Protein 7QWA (pdb70)

Radius of gyration: 16.48 Å; Cα contacts (8 Å, |Δi|>4): 72; chains: 6; bounding box: 48×32×31 Å

Solvent-accessible surface area: 9536 Å² total

Secondary structure (DSSP, 8-state):
---------------------/---------------------/---------------------/---------------------/---------------------/--------------------

Foldseek 3Di:
DVVVVVVCCVVPPCPVVCVVD/DVVVVVVCCVVVPCPVVCVVD/DVVVVVVCVVVVPCPVVVVVD/DVVVVVVCVVVPPCPVVVVVD/DVVVVVVCCVVPPCVVVVVVD/DVVVVVVCCVVPPCVVVVCD

Sequence (125 aa):
GEIQLKEIKLKEILKEIQLKGGEIQLKEIKLKEILKEIQLKGGEIQLKEIKLKEILKEIQLKGGEIQLKEIKLKEILKEIQLKGGEIQLKEIKLKEILKEIQLKGGEIQLKEIKLKEILKEIQLK

Structure (mmCIF, N/CA/C/O backbone):
data_7QWA
#
_entry.id   7QWA
#
_cell.length_a   123.965
_cell.length_b   36.213
_cell.length_c   45.491
_cell.angle_alpha   90.000
_cell.angle_beta   96.740
_cell.angle_gamma   90.000
#
_symmetry.space_group_name_H-M   'C 1 2 1'
#
loop_
_entity.id
_entity.type
_entity.pdbx_description
1 polymer CC-Type2-(UgUe)4
2 non-polymer 'SULFATE ION'
3 non-polymer 'AMMONIUM ION'
4 water water
#
loop_
_atom_site.group_PDB
_atom_site.id
_atom_site.type_symbol
_atom_site.label_atom_id
_atom_site.label_alt_id
_atom_site.label_comp_id
_atom_site.label_asym_id
_atom_site.label_entity_id
_atom_site.label_seq_id
_atom_site.pdbx_PDB_ins_code
_atom_site.Cartn_x
_atom_site.Cartn_y
_atom_site.Cartn_z
_atom_site.occupancy
_atom_site.B_iso_or_equiv
_atom_site.auth_seq_id
_atom_site.auth_comp_id
_atom_site.auth_asym_id
_atom_site.auth_atom_id
_atom_site.pdbx_PDB_model_num
ATOM 1 N N . GLY A 1 2 ? 59.324 30.762 3.812 1.00 32.72 1 GLY A N 1
ATOM 2 C CA . GLY A 1 2 ? 59.675 31.435 2.551 1.00 33.80 1 GLY A CA 1
ATOM 3 C C . GLY A 1 2 ? 58.738 31.086 1.407 1.00 23.61 1 GLY A C 1
ATOM 4 O O . GLY A 1 2 ? 57.569 30.728 1.669 1.00 23.14 1 GLY A O 1
ATOM 5 N N . GLU A 1 3 ? 59.206 31.306 0.171 1.00 28.21 2 GLU A N 1
ATOM 6 C CA . GLU A 1 3 ? 58.390 31.203 -1.066 1.00 24.23 2 GLU A CA 1
ATOM 7 C C . GLU A 1 3 ? 57.862 29.773 -1.228 1.00 20.49 2 GLU A C 1
ATOM 8 O O . GLU A 1 3 ? 56.702 29.630 -1.677 1.00 20.10 2 GLU A O 1
ATOM 14 N N . ILE A 1 4 ? 58.665 28.739 -0.924 1.00 21.29 3 ILE A N 1
ATOM 15 C CA . ILE A 1 4 ? 58.231 27.324 -1.156 1.00 19.67 3 ILE A CA 1
ATOM 16 C C . ILE A 1 4 ? 57.146 26.993 -0.133 1.00 17.51 3 ILE A C 1
ATOM 17 O O . ILE A 1 4 ? 56.100 26.449 -0.475 1.00 17.18 3 ILE A O 1
ATOM 28 N N . GLN A 1 6 ? 55.124 29.018 1.341 1.00 18.68 5 GLN A N 1
ATOM 29 C CA . GLN A 1 6 ? 53.899 29.717 0.966 1.00 20.83 5 GLN A CA 1
ATOM 30 C C . GLN A 1 6 ? 53.208 29.014 -0.200 1.00 17.74 5 GLN A C 1
ATOM 31 O O . GLN A 1 6 ? 52.004 28.795 -0.131 1.00 17.43 5 GLN A O 1
ATOM 43 N N . LEU A 1 8 ? 53.260 25.913 -1.163 1.00 15.12 7 LEU A N 1
ATOM 44 C CA . LEU A 1 8 ? 52.685 24.627 -0.796 1.00 16.91 7 LEU A CA 1
ATOM 45 C C . LEU A 1 8 ? 51.484 24.843 0.136 1.00 17.06 7 LEU A C 1
ATOM 46 O O . LEU A 1 8 ? 50.554 24.053 0.086 1.00 17.56 7 LEU A O 1
ATOM 51 N N . LYS A 1 9 ? 51.515 25.836 1.018 1.00 15.91 8 LYS A N 1
ATOM 52 C CA . LYS A 1 9 ? 50.395 26.163 1.941 1.00 17.63 8 LYS A CA 1
ATOM 53 C C . LYS A 1 9 ? 49.202 26.608 1.106 1.00 20.29 8 LYS A C 1
ATOM 54 O O . LYS A 1 9 ? 48.084 26.252 1.467 1.00 17.51 8 LYS A O 1
ATOM 60 N N . GLU A 1 10 ? 49.413 27.351 0.031 1.00 15.46 9 GLU A N 1
ATOM 61 C CA . GLU A 1 10 ? 48.289 27.798 -0.850 1.00 14.97 9 GLU A CA 1
ATOM 62 C C . GLU A 1 10 ? 47.755 26.583 -1.600 1.00 13.98 9 GLU A C 1
ATOM 63 O O . GLU A 1 10 ? 46.529 26.499 -1.822 1.00 13.99 9 GLU A O 1
ATOM 69 N N . ILE A 1 11 ? 48.602 25.639 -2.004 1.00 14.41 10 ILE A N 1
ATOM 70 C CA . ILE A 1 11 ? 48.124 24.375 -2.635 1.00 14.33 10 ILE A CA 1
ATOM 71 C C . ILE A 1 11 ? 47.273 23.580 -1.628 1.00 8.36 10 ILE A C 1
ATOM 72 O O . ILE A 1 11 ? 46.212 23.133 -1.985 1.00 10.16 10 ILE A O 1
ATOM 83 N N . LYS A 1 13 ? 45.479 24.704 0.813 1.00 12.02 12 LYS A N 1
ATOM 84 C CA . LYS A 1 13 ? 44.194 25.413 0.956 1.00 10.72 12 LYS A CA 1
ATOM 85 C C . LYS A 1 13 ? 43.314 25.116 -0.263 1.00 10.49 12 LYS A C 1
ATOM 86 O O . LYS A 1 13 ? 42.142 24.740 -0.114 1.00 12.65 12 LYS A O 1
ATOM 98 N N . LEU A 1 15 ? 43.350 22.625 -2.405 1.00 9.90 14 LEU A N 1
ATOM 99 C CA . LEU A 1 15 ? 42.951 21.227 -2.542 1.00 9.08 14 LEU A CA 1
ATOM 100 C C . LEU A 1 15 ? 41.877 20.913 -1.477 1.00 14.81 14 LEU A C 1
ATOM 101 O O . LEU A 1 15 ? 40.983 20.058 -1.728 1.00 10.27 14 LEU A O 1
ATOM 106 N N . LYS A 1 16 ? 41.938 21.561 -0.307 1.00 12.40 15 LYS A N 1
ATOM 107 C CA . LYS A 1 16 ? 40.930 21.351 0.753 1.00 11.19 15 LYS A CA 1
ATOM 108 C C . LYS A 1 16 ? 39.601 21.922 0.280 1.00 12.41 15 LYS A C 1
ATOM 109 O O . LYS A 1 16 ? 38.570 21.342 0.612 1.00 14.89 15 LYS A O 1
ATOM 115 N N . GLU A 1 17 ? 39.571 23.038 -0.427 1.00 7.91 16 GLU A N 1
ATOM 116 C CA . GLU A 1 17 ? 38.325 23.612 -1.000 1.00 10.04 16 GLU A CA 1
ATOM 117 C C . GLU A 1 17 ? 37.799 22.715 -2.112 1.00 9.02 16 GLU A C 1
ATOM 118 O O . GLU A 1 17 ? 36.605 22.591 -2.254 1.00 10.07 16 GLU A O 1
ATOM 124 N N . ILE A 1 18 ? 38.679 22.082 -2.868 1.00 9.89 17 ILE A N 1
ATOM 125 C CA . ILE A 1 18 ? 38.250 21.121 -3.902 1.00 10.39 17 ILE A CA 1
ATOM 126 C C . ILE A 1 18 ? 37.584 19.913 -3.269 1.00 7.80 17 ILE A C 1
ATOM 127 O O . ILE A 1 18 ? 36.492 19.557 -3.709 1.00 8.45 17 ILE A O 1
ATOM 156 N N . LEU A 1 22 ? 33.668 19.063 -4.128 1.00 8.39 21 LEU A N 1
ATOM 157 C CA . LEU A 1 22 ? 33.298 17.796 -4.759 1.00 6.65 21 LEU A CA 1
ATOM 158 C C . LEU A 1 22 ? 32.316 17.020 -3.872 1.00 10.60 21 LEU A C 1
ATOM 159 O O . LEU A 1 22 ? 31.432 16.301 -4.417 1.00 10.51 21 LEU A O 1
ATOM 164 N N . LYS A 1 23 ? 32.470 17.107 -2.549 1.00 9.86 22 LYS A N 1
ATOM 165 C CA . LYS A 1 23 ? 31.496 16.441 -1.644 1.00 8.06 22 LYS A CA 1
ATOM 166 C C . LYS A 1 23 ? 30.127 17.092 -1.759 1.00 8.13 22 LYS A C 1
ATOM 167 O O . LYS A 1 23 ? 29.150 16.368 -1.730 1.00 10.36 22 LYS A O 1
ATOM 173 N N . GLU A 1 24 ? 30.061 18.415 -1.973 1.00 12.47 23 GLU A N 1
ATOM 174 C CA . GLU A 1 24 ? 28.751 19.112 -2.175 1.00 9.59 23 GLU A CA 1
ATOM 175 C C . GLU A 1 24 ? 28.160 18.679 -3.505 1.00 10.57 23 GLU A C 1
ATOM 176 O O . GLU A 1 24 ? 26.914 18.547 -3.544 1.00 12.32 23 GLU A O 1
ATOM 182 N N . ILE A 1 25 ? 28.977 18.424 -4.522 1.00 10.80 24 ILE A N 1
ATOM 183 C CA . ILE A 1 25 ? 28.486 17.905 -5.821 1.00 11.30 24 ILE A CA 1
ATOM 184 C C . ILE A 1 25 ? 27.912 16.507 -5.623 1.00 10.30 24 ILE A C 1
ATOM 185 O O . ILE A 1 25 ? 26.829 16.273 -6.091 1.00 11.12 24 ILE A O 1
ATOM 196 N N . GLN A 1 27 ? 26.603 15.211 -3.023 1.00 11.80 26 GLN A N 1
ATOM 197 C CA . GLN A 1 27 ? 25.325 15.363 -2.356 1.00 14.19 26 GLN A CA 1
ATOM 198 C C . GLN A 1 27 ? 24.246 15.869 -3.319 1.00 14.49 26 GLN A C 1
ATOM 199 O O . GLN A 1 27 ? 23.131 15.366 -3.330 1.00 17.18 26 GLN A O 1
ATOM 211 N N . LEU A 1 29 ? 23.940 15.627 -6.504 1.00 13.67 28 LEU A N 1
ATOM 212 C CA . LEU A 1 29 ? 23.562 14.693 -7.557 1.00 13.74 28 LEU A CA 1
ATOM 213 C C . LEU A 1 29 ? 22.816 13.486 -6.962 1.00 18.34 28 LEU A C 1
ATOM 214 O O . LEU A 1 29 ? 21.986 12.893 -7.682 1.00 22.00 28 LEU A O 1
ATOM 219 N N . LYS A 1 30 ? 23.066 13.151 -5.699 1.00 17.05 29 LYS A N 1
ATOM 220 C CA . LYS A 1 30 ? 22.395 12.019 -5.025 1.00 23.82 29 LYS A CA 1
ATOM 221 C C . LYS A 1 30 ? 21.045 12.484 -4.467 1.00 35.62 29 LYS A C 1
ATOM 222 O O . LYS A 1 30 ? 20.314 11.628 -3.940 1.00 26.54 29 LYS A O 1
ATOM 228 N N . GLY A 1 31 ? 20.724 13.787 -4.499 1.00 17.44 30 GLY A N 1
ATOM 229 C CA . GLY A 1 31 ? 19.530 14.334 -3.810 1.00 19.07 30 GLY A CA 1
ATOM 230 C C . GLY A 1 31 ? 19.899 15.093 -2.550 1.00 28.57 30 GLY A C 1
ATOM 231 O O . GLY A 1 31 ? 20.873 14.827 -1.868 1.00 34.98 30 GLY A O 1
ATOM 235 N N . GLY B 1 2 ? 62.586 15.355 -3.527 1.00 30.00 1 GLY B N 1
ATOM 236 C CA . GLY B 1 2 ? 61.831 14.082 -3.842 1.00 32.34 1 GLY B CA 1
ATOM 237 C C . GLY B 1 2 ? 60.408 14.057 -3.307 1.00 21.95 1 GLY B C 1
ATOM 238 O O . GLY B 1 2 ? 59.514 13.605 -4.057 1.00 26.85 1 GLY B O 1
ATOM 239 N N . GLU B 1 3 ? 60.161 14.588 -2.115 1.00 25.28 2 GLU B N 1
ATOM 240 C CA . GLU B 1 3 ? 58.792 14.630 -1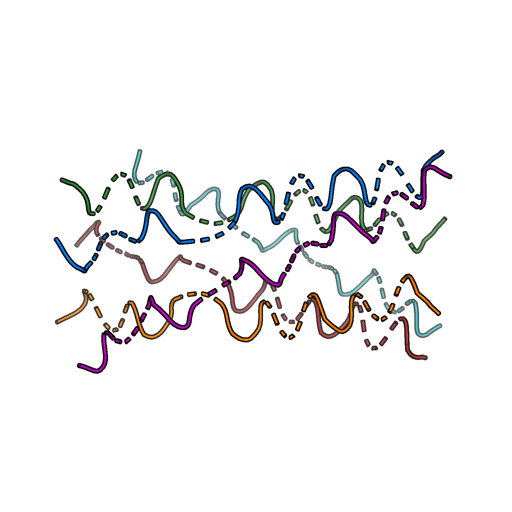.520 1.00 21.06 2 GLU B CA 1
ATOM 241 C C . GLU B 1 3 ? 57.922 15.602 -2.332 1.00 26.34 2 GLU B C 1
ATOM 242 O O . GLU B 1 3 ? 56.729 15.349 -2.499 1.00 23.03 2 GLU B O 1
ATOM 248 N N . ILE B 1 4 ? 58.479 16.712 -2.810 1.00 19.62 3 ILE B N 1
ATOM 249 C CA . ILE B 1 4 ? 57.733 17.711 -3.624 1.00 17.09 3 ILE B CA 1
ATOM 250 C C . ILE B 1 4 ? 57.404 17.088 -4.984 1.00 16.94 3 ILE B C 1
ATOM 251 O O . ILE B 1 4 ? 56.267 17.175 -5.462 1.00 17.58 3 ILE B O 1
ATOM 262 N N . GLN B 1 6 ? 56.987 13.966 -5.655 1.00 21.79 5 GLN B N 1
ATOM 263 C CA . GLN B 1 6 ? 55.928 12.991 -5.428 1.00 20.84 5 GLN B CA 1
ATOM 264 C C . GLN B 1 6 ? 54.591 13.690 -5.202 1.00 16.31 5 GLN B C 1
ATOM 265 O O . GLN B 1 6 ? 53.593 13.270 -5.770 1.00 15.57 5 GLN B O 1
ATOM 277 N N . LEU B 1 8 ? 53.512 16.498 -6.365 1.00 13.06 7 LEU B N 1
ATOM 278 C CA . LEU B 1 8 ? 53.001 17.048 -7.614 1.00 13.37 7 LEU B CA 1
ATOM 279 C C . LEU B 1 8 ? 52.565 15.923 -8.572 1.00 15.26 7 LEU B C 1
ATOM 280 O O . LEU B 1 8 ? 51.601 16.145 -9.332 1.00 14.24 7 LEU B O 1
ATOM 285 N N . LYS B 1 9 ? 53.221 14.773 -8.572 1.00 15.21 8 LYS B N 1
ATOM 286 C CA . LYS B 1 9 ? 52.813 13.581 -9.370 1.00 15.82 8 LYS B CA 1
ATOM 287 C C . LYS B 1 9 ? 51.433 13.118 -8.902 1.00 15.59 8 LYS B C 1
ATOM 288 O O . LYS B 1 9 ? 50.582 12.736 -9.728 1.00 14.29 8 LYS B O 1
ATOM 294 N N . GLU B 1 10 ? 51.192 13.150 -7.586 1.00 15.66 9 GLU B N 1
ATOM 295 C CA . GLU B 1 10 ? 49.895 12.689 -7.031 1.00 13.42 9 GLU B CA 1
ATOM 296 C C . GLU B 1 10 ? 48.834 13.745 -7.362 1.00 13.13 9 GLU B C 1
ATOM 297 O O . GLU B 1 10 ? 47.666 13.378 -7.615 1.00 12.56 9 GLU B O 1
ATOM 303 N N . ILE B 1 11 ? 49.187 15.031 -7.396 1.00 12.39 10 ILE B N 1
ATOM 304 C CA . ILE B 1 11 ? 48.254 16.109 -7.836 1.00 12.64 10 ILE B CA 1
ATOM 305 C C . ILE B 1 11 ? 47.880 15.884 -9.297 1.00 11.29 10 ILE B C 1
ATOM 306 O O . ILE B 1 11 ? 46.720 15.953 -9.628 1.00 9.78 10 ILE B O 1
ATOM 317 N N . LYS B 1 13 ? 47.690 13.124 -10.966 1.00 12.86 12 LYS B N 1
ATOM 318 C CA . LYS B 1 13 ? 46.735 12.023 -10.979 1.00 12.35 12 LYS B CA 1
ATOM 319 C C . LYS B 1 13 ? 45.334 12.476 -10.548 1.00 15.55 12 LYS B C 1
ATOM 320 O O . LYS B 1 13 ? 44.345 12.204 -11.234 1.00 13.62 12 LYS B O 1
ATOM 332 N N . LEU B 1 15 ? 43.973 15.436 -10.500 1.00 9.60 14 LEU B N 1
ATOM 333 C CA . LEU B 1 15 ? 43.347 16.389 -11.397 1.00 8.92 14 LEU B CA 1
ATOM 334 C C . LEU B 1 15 ? 42.889 15.703 -12.685 1.00 10.18 14 LEU B C 1
ATOM 335 O O . LEU B 1 15 ? 41.832 16.118 -13.258 1.00 10.16 14 LEU B O 1
ATOM 340 N N . LYS B 1 16 ? 43.615 14.679 -13.145 1.00 9.43 15 LYS B N 1
ATOM 341 C CA . LYS B 1 16 ? 43.157 13.871 -14.300 1.00 9.54 15 LYS B CA 1
ATOM 342 C C . LYS B 1 16 ? 41.853 13.163 -13.990 1.00 9.54 15 LYS B C 1
ATOM 343 O O . LYS B 1 16 ? 41.000 13.056 -14.874 1.00 13.13 15 LYS B O 1
ATOM 349 N N . GLU B 1 17 ? 41.681 12.669 -12.771 1.00 11.64 16 GLU B N 1
ATOM 350 C CA . GLU B 1 17 ? 40.423 11.998 -12.357 1.00 10.98 16 GLU B CA 1
ATOM 351 C C . GLU B 1 17 ? 39.301 13.026 -12.251 1.00 10.46 16 GLU B C 1
ATOM 352 O O . GLU B 1 17 ? 38.143 12.697 -12.548 1.00 11.53 16 GLU B O 1
ATOM 358 N N . ILE B 1 18 ? 39.614 14.249 -11.856 1.00 9.49 17 ILE B N 1
ATOM 359 C CA . ILE B 1 18 ? 38.606 15.333 -11.791 1.00 8.75 17 ILE B CA 1
ATOM 360 C C . ILE B 1 18 ? 38.131 15.625 -13.203 1.00 10.51 17 ILE B C 1
ATOM 361 O O . ILE B 1 18 ? 36.916 15.718 -13.408 1.00 10.35 17 ILE B O 1
ATOM 390 N N . LEU B 1 22 ? 34.142 15.366 -14.186 1.00 7.64 21 LEU B N 1
ATOM 391 C CA . LEU B 1 22 ? 33.384 16.533 -14.602 1.00 7.74 21 LEU B CA 1
ATOM 392 C C . LEU B 1 22 ? 32.838 16.353 -16.027 1.00 5.47 21 LEU B C 1
ATOM 393 O O . LEU B 1 22 ? 31.716 16.856 -16.319 1.00 8.18 21 LEU B O 1
ATOM 398 N N . LYS B 1 23 ? 33.541 15.641 -16.874 1.00 6.57 22 LYS B N 1
ATOM 399 C CA . LYS B 1 23 ? 33.060 15.327 -18.239 1.00 9.12 22 LYS B CA 1
ATOM 400 C C . LYS B 1 23 ? 31.843 14.389 -18.124 1.00 10.50 22 LYS B C 1
ATOM 401 O O . LYS B 1 23 ? 30.876 14.535 -18.897 1.00 11.75 22 LYS B O 1
ATOM 407 N N . GLU B 1 24 ? 31.838 13.482 -17.171 1.00 9.32 23 GLU B N 1
ATOM 408 C CA . GLU B 1 24 ? 30.659 12.581 -16.955 1.00 18.44 23 GLU B CA 1
ATOM 409 C C . GLU B 1 24 ? 29.468 13.391 -16.447 1.00 11.81 23 GLU B C 1
ATOM 410 O O . GLU B 1 24 ? 28.335 13.095 -16.843 1.00 10.74 23 GLU B O 1
ATOM 416 N N . ILE B 1 25 ? 29.708 14.391 -15.614 1.00 8.79 24 ILE B N 1
ATOM 417 C CA . ILE B 1 25 ? 28.643 15.329 -15.158 1.00 10.61 24 ILE B CA 1
ATOM 418 C C . ILE B 1 25 ? 28.087 16.093 -16.359 1.00 8.68 24 ILE B C 1
ATOM 419 O O . ILE B 1 25 ? 26.899 16.162 -16.503 1.00 9.49 24 ILE B O 1
ATOM 430 N N . GLN B 1 27 ? 27.904 15.257 -19.418 1.00 9.52 26 GLN B N 1
ATOM 431 C CA . GLN B 1 27 ? 27.061 14.366 -20.197 1.00 12.03 26 GLN B CA 1
ATOM 432 C C . GLN B 1 27 ? 25.725 14.115 -19.470 1.00 11.00 26 GLN B C 1
ATOM 433 O O . GLN B 1 27 ? 24.655 14.109 -20.082 1.00 12.33 26 GLN B O 1
ATOM 445 N N . LEU B 1 29 ? 24.063 15.881 -17.385 1.00 17.26 28 LEU B N 1
ATOM 446 C CA . LEU B 1 29 ? 23.174 17.036 -17.297 1.00 16.30 28 LEU B CA 1
ATOM 447 C C . LEU B 1 29 ? 22.622 17.385 -18.693 1.00 31.81 28 LEU B C 1
ATOM 448 O O . LEU B 1 29 ? 21.493 17.935 -18.765 1.00 23.11 28 LEU B O 1
ATOM 453 N N . LYS B 1 30 ? 23.351 17.073 -19.766 1.00 22.97 29 LYS B N 1
ATOM 454 C CA . LYS B 1 30 ? 22.884 17.312 -21.157 1.00 21.80 29 LYS B CA 1
ATOM 455 C C . LYS B 1 30 ? 21.636 16.465 -21.433 1.00 23.59 29 LYS B C 1
ATOM 456 O O . LYS B 1 30 ? 20.690 16.978 -22.107 1.00 30.99 29 LYS B O 1
ATOM 458 N N . GLY B 1 31 ? 21.576 15.247 -20.882 1.00 29.85 30 GLY B N 1
ATOM 459 C CA . GLY B 1 31 ? 20.362 14.413 -20.878 1.00 25.11 30 GLY B CA 1
ATOM 460 C C . GLY B 1 31 ? 19.341 14.828 -21.922 1.00 51.39 30 GLY B C 1
ATOM 461 O O . GLY B 1 31 ? 18.158 14.994 -21.629 1.00 53.39 30 GLY B O 1
ATOM 462 N N . GLY C 1 2 ? 62.470 31.249 -6.919 1.00 33.89 1 GLY C N 1
ATOM 463 C CA . GLY C 1 2 ? 62.938 30.662 -8.195 1.00 38.39 1 GLY C CA 1
ATOM 464 C C . GLY C 1 2 ? 61.784 30.220 -9.100 1.00 29.37 1 GLY C C 1
ATOM 465 O O . GLY C 1 2 ? 60.603 30.604 -8.886 1.00 26.47 1 GLY C O 1
ATOM 466 N N . GLU C 1 3 ? 62.149 29.499 -10.161 1.00 26.30 2 GLU C N 1
ATOM 467 C CA . GLU C 1 3 ? 61.214 29.044 -11.227 1.00 24.85 2 GLU C CA 1
ATOM 468 C C . GLU C 1 3 ? 60.150 28.112 -10.644 1.00 25.19 2 GLU C C 1
ATOM 469 O O . GLU C 1 3 ? 58.977 28.207 -11.080 1.00 23.71 2 GLU C O 1
ATOM 475 N N . ILE C 1 4 ? 60.512 27.208 -9.728 1.00 25.76 3 ILE C N 1
ATOM 476 C CA . ILE C 1 4 ? 59.522 26.237 -9.160 1.00 23.81 3 ILE C CA 1
ATOM 477 C C . ILE C 1 4 ? 58.540 27.010 -8.267 1.00 21.43 3 ILE C C 1
ATOM 478 O O . ILE C 1 4 ? 57.337 26.828 -8.367 1.00 20.74 3 ILE C O 1
ATOM 489 N N . GLN C 1 6 ? 57.638 30.079 -8.536 1.00 22.60 5 GLN C N 1
ATOM 490 C CA . GLN C 1 6 ? 56.740 30.843 -9.395 1.00 23.45 5 GLN C CA 1
ATOM 491 C C . GLN C 1 6 ? 55.677 29.930 -10.014 1.00 24.61 5 GLN C C 1
ATOM 492 O O . GLN C 1 6 ? 54.480 30.28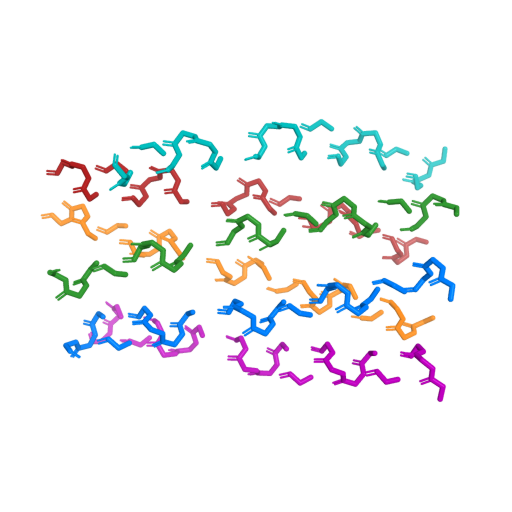1 -9.986 1.00 26.80 5 GLN C O 1
ATOM 504 N N . LEU C 1 8 ? 54.437 27.144 -8.980 1.00 14.94 7 LEU C N 1
ATOM 505 C CA . LEU C 1 8 ? 53.467 26.682 -7.993 1.00 16.96 7 LEU C CA 1
ATOM 506 C C . LEU C 1 8 ? 52.558 27.811 -7.545 1.00 18.89 7 LEU C C 1
ATOM 507 O O . LEU C 1 8 ? 51.413 27.498 -7.280 1.00 16.47 7 LEU C O 1
ATOM 512 N N . LYS C 1 9 ? 53.043 29.054 -7.428 1.00 17.26 8 LYS C N 1
ATOM 513 C CA . LYS C 1 9 ? 52.189 30.213 -7.065 1.00 15.82 8 LYS C CA 1
ATOM 514 C C . LYS C 1 9 ? 51.110 30.391 -8.140 1.00 16.23 8 LYS C C 1
ATOM 515 O O . LYS C 1 9 ? 49.917 30.668 -7.781 1.00 19.14 8 LYS C O 1
ATOM 521 N N . GLU C 1 10 ? 51.477 30.215 -9.410 1.00 18.32 9 GLU C N 1
ATOM 522 C CA . GLU C 1 10 ? 50.498 30.364 -10.517 1.00 20.96 9 GLU C CA 1
ATOM 523 C C . GLU C 1 10 ? 49.477 29.210 -10.479 1.00 14.94 9 GLU C C 1
ATOM 524 O O . GLU C 1 10 ? 48.258 29.430 -10.709 1.00 18.35 9 GLU C O 1
ATOM 530 N N . ILE C 1 11 ? 49.929 27.993 -10.151 1.00 12.36 10 ILE C N 1
ATOM 531 C CA . ILE C 1 11 ? 49.020 26.823 -10.028 1.00 13.88 10 ILE C CA 1
ATOM 532 C C . ILE C 1 11 ? 48.052 27.034 -8.852 1.00 20.81 10 ILE C C 1
ATOM 533 O O . ILE C 1 11 ? 46.859 26.763 -8.986 1.00 15.62 10 ILE C O 1
ATOM 544 N N . LYS C 1 13 ? 46.856 29.797 -7.696 1.00 18.44 12 LYS C N 1
ATOM 545 C CA . LYS C 1 13 ? 45.829 30.724 -8.163 1.00 20.65 12 LYS C CA 1
ATOM 546 C C . LYS C 1 13 ? 44.779 30.025 -9.038 1.00 12.84 12 LYS C C 1
ATOM 547 O O . LYS C 1 13 ? 43.569 30.182 -8.791 1.00 14.93 12 LYS C O 1
ATOM 559 N N . LEU C 1 15 ? 43.908 26.854 -9.146 1.00 11.89 14 LEU C N 1
ATOM 560 C CA . LEU C 1 15 ? 43.085 25.933 -8.354 1.00 12.63 14 LEU C CA 1
ATOM 561 C C . LEU C 1 15 ? 42.115 26.682 -7.442 1.00 12.70 14 LEU C C 1
ATOM 562 O O . LEU C 1 15 ? 41.012 26.156 -7.193 1.00 10.45 14 LEU C O 1
ATOM 567 N N . LYS C 1 16 ? 42.487 27.857 -6.951 1.00 12.54 15 LYS C N 1
ATOM 568 C CA . LYS C 1 16 ? 41.568 28.674 -6.112 1.00 13.07 15 LYS C CA 1
ATOM 569 C C . LYS C 1 16 ? 40.393 29.142 -6.969 1.00 12.86 15 LYS C C 1
ATOM 570 O O . LYS C 1 16 ? 39.269 29.227 -6.443 1.00 12.75 15 LYS C O 1
ATOM 576 N N . GLU C 1 17 ? 40.586 29.469 -8.236 1.00 12.80 16 GLU C N 1
ATOM 577 C CA . GLU C 1 17 ? 39.466 29.873 -9.127 1.00 11.53 16 GLU C CA 1
ATOM 578 C C . GLU C 1 17 ? 38.584 28.659 -9.440 1.00 11.88 16 GLU C C 1
ATOM 579 O O . GLU C 1 17 ? 37.368 28.780 -9.545 1.00 16.17 16 GLU C O 1
ATOM 585 N N . ILE C 1 18 ? 39.184 27.507 -9.571 1.00 7.01 17 ILE C N 1
ATOM 586 C CA . ILE C 1 18 ? 38.440 26.241 -9.791 1.00 11.26 17 ILE C CA 1
ATOM 587 C C . ILE C 1 18 ? 37.581 25.934 -8.565 1.00 9.44 17 ILE C C 1
ATOM 588 O O . ILE C 1 18 ? 36.418 25.588 -8.737 1.00 9.33 17 ILE C O 1
ATOM 617 N N . LEU C 1 22 ? 33.481 25.503 -8.796 1.00 12.92 21 LEU C N 1
ATOM 618 C CA . LEU C 1 22 ? 32.780 24.297 -8.362 1.00 9.63 21 LEU C CA 1
ATOM 619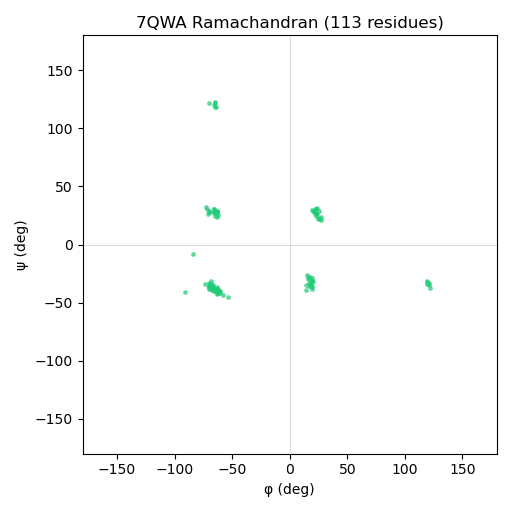 C C . LEU C 1 22 ? 31.787 24.631 -7.228 1.00 11.11 21 LEU C C 1
ATOM 620 O O . LEU C 1 22 ? 30.754 23.969 -7.157 1.00 11.92 21 LEU C O 1
ATOM 625 N N . LYS C 1 23 ? 32.094 25.583 -6.357 1.00 6.82 22 LYS C N 1
ATOM 626 C CA . LYS C 1 23 ? 31.169 26.015 -5.279 1.00 10.28 22 LYS C CA 1
ATOM 627 C C . LYS C 1 23 ? 29.922 26.641 -5.901 1.00 10.40 22 LYS C C 1
ATOM 628 O O . LYS C 1 23 ? 28.774 26.354 -5.397 1.00 14.11 22 LYS C O 1
ATOM 634 N N . GLU C 1 24 ? 30.086 27.400 -6.976 1.00 11.73 23 GLU C N 1
ATOM 635 C CA . GLU C 1 24 ? 28.918 27.974 -7.698 1.00 9.09 23 GLU C CA 1
ATOM 636 C C . GLU C 1 24 ? 28.084 26.865 -8.339 1.00 7.19 23 GLU C C 1
ATOM 637 O O . GLU C 1 24 ? 26.852 26.976 -8.368 1.00 12.47 23 GLU C O 1
ATOM 643 N N . ILE C 1 25 ? 28.746 25.850 -8.863 1.00 10.91 24 ILE C N 1
ATOM 644 C CA . ILE C 1 25 ? 28.062 24.676 -9.500 1.00 9.04 24 ILE C CA 1
ATOM 645 C C . ILE C 1 25 ? 27.277 23.928 -8.409 1.00 7.84 24 ILE C C 1
ATOM 646 O O . ILE C 1 25 ? 26.122 23.624 -8.633 1.00 11.70 24 ILE C O 1
ATOM 657 N N . GLN C 1 27 ? 25.960 25.054 -5.718 1.00 13.11 26 GLN C N 1
ATOM 658 C CA . GLN C 1 27 ? 24.767 25.815 -5.416 1.00 9.59 26 GLN C CA 1
ATOM 659 C C . GLN C 1 27 ? 23.719 25.693 -6.523 1.00 12.67 26 GLN C C 1
ATOM 660 O O . GLN C 1 27 ? 22.528 25.511 -6.270 1.00 13.21 26 GLN C O 1
ATOM 672 N N . LEU C 1 29 ? 23.150 23.380 -8.610 1.00 15.86 28 LEU C N 1
ATOM 673 C CA . LEU C 1 29 ? 22.539 22.064 -8.709 1.00 13.72 28 LEU C CA 1
ATOM 674 C C . LEU C 1 29 ? 21.607 21.784 -7.535 1.00 25.97 28 LEU C C 1
ATOM 675 O O . LEU C 1 29 ? 20.653 20.997 -7.723 1.00 29.33 28 LEU C O 1
ATOM 680 N N . LYS C 1 30 ? 21.859 22.389 -6.388 1.00 19.89 29 LYS C N 1
ATOM 681 C CA . LYS C 1 30 ? 21.002 22.201 -5.196 1.00 26.27 29 LYS C CA 1
ATOM 682 C C . LYS C 1 30 ? 19.616 22.842 -5.435 1.00 24.30 29 LYS C C 1
ATOM 683 O O . LYS C 1 30 ? 18.591 22.219 -5.018 1.00 31.87 29 LYS C O 1
ATOM 689 N N . GLY C 1 31 ? 19.561 23.921 -6.229 1.00 31.86 30 GLY C N 1
ATOM 690 C CA . GLY C 1 31 ? 18.303 24.458 -6.794 1.00 46.25 30 GLY C CA 1
ATOM 691 C C . GLY C 1 31 ? 17.853 25.730 -6.103 1.00 35.54 30 GLY C C 1
ATOM 692 O O . GLY C 1 31 ? 18.692 26.566 -5.785 1.00 50.18 30 GLY C O 1
ATOM 696 N N . GLY D 1 2 ? 64.037 16.000 -14.011 1.00 89.24 1 GLY D N 1
ATOM 697 C CA . GLY D 1 2 ? 63.137 15.308 -15.005 1.00 72.96 1 GLY D CA 1
ATOM 698 C C . GLY D 1 2 ? 61.763 14.991 -14.433 1.00 60.18 1 GLY D C 1
ATOM 699 O O . GLY D 1 2 ? 60.741 15.235 -15.144 1.00 41.16 1 GLY D O 1
ATOM 700 N N . GLU D 1 3 ? 61.707 14.523 -13.181 1.00 59.49 2 GLU D N 1
ATOM 701 C CA . GLU D 1 3 ? 60.437 14.230 -12.461 1.00 40.48 2 GLU D CA 1
ATOM 702 C C . GLU D 1 3 ? 59.616 15.526 -12.304 1.00 41.32 2 GLU D C 1
ATOM 703 O O . GLU D 1 3 ? 58.372 15.458 -12.482 1.00 30.60 2 GLU D O 1
ATOM 709 N N . ILE D 1 4 ? 60.259 16.651 -11.973 1.00 33.14 3 ILE D N 1
ATOM 710 C CA . ILE D 1 4 ? 59.495 17.913 -11.751 1.00 29.39 3 ILE D CA 1
ATOM 711 C C . ILE D 1 4 ? 59.017 18.444 -13.096 1.00 32.32 3 ILE D C 1
ATOM 712 O O . ILE D 1 4 ? 57.869 18.875 -13.206 1.00 24.03 3 ILE D O 1
ATOM 723 N N . GLN D 1 6 ? 58.178 16.724 -15.669 1.00 29.38 5 GLN D N 1
ATOM 724 C CA . GLN D 1 6 ? 57.023 15.923 -16.050 1.00 33.11 5 GLN D CA 1
ATOM 725 C C . GLN D 1 6 ? 55.796 16.280 -15.203 1.00 22.31 5 GLN D C 1
ATOM 726 O O . GLN D 1 6 ? 54.722 16.444 -15.746 1.00 21.76 5 GLN D O 1
ATOM 738 N N . LEU D 1 8 ? 54.980 19.076 -13.813 1.00 16.10 7 LEU D N 1
ATOM 739 C CA . LEU D 1 8 ? 54.424 20.369 -14.187 1.00 15.30 7 LEU D CA 1
ATOM 740 C C . LEU D 1 8 ? 53.694 20.292 -15.540 1.00 20.03 7 LEU D C 1
ATOM 741 O O . LEU D 1 8 ? 52.639 20.965 -15.671 1.00 20.64 7 LEU D O 1
ATOM 746 N N . LYS D 1 9 ? 54.252 19.519 -16.494 1.00 25.27 8 LYS D N 1
ATOM 747 C CA . LYS D 1 9 ? 53.602 19.320 -17.815 1.00 22.06 8 LYS D CA 1
ATOM 748 C C . LYS D 1 9 ? 52.228 18.668 -17.610 1.00 21.88 8 LYS D C 1
ATOM 749 O O . LYS D 1 9 ? 51.255 19.064 -18.288 1.00 21.94 8 LYS D O 1
ATOM 755 N N . GLU D 1 10 ? 52.150 17.691 -16.703 1.00 19.27 9 GLU D N 1
ATOM 756 C CA . GLU D 1 10 ? 50.896 16.947 -16.445 1.00 17.47 9 GLU D CA 1
ATOM 757 C C . GLU D 1 10 ? 49.897 17.874 -15.755 1.00 11.62 9 GLU D C 1
ATOM 758 O O . GLU D 1 10 ? 48.722 17.797 -16.092 1.00 15.90 9 GLU D O 1
ATOM 764 N N . ILE D 1 11 ? 50.344 18.763 -14.866 1.00 12.98 10 ILE D N 1
ATOM 765 C CA . ILE D 1 11 ? 49.440 19.754 -14.220 1.00 11.71 10 ILE D CA 1
ATOM 766 C C . ILE D 1 11 ? 48.849 20.678 -15.272 1.00 18.55 10 ILE D C 1
ATOM 767 O O . ILE D 1 11 ? 47.639 20.903 -15.280 1.00 13.47 10 ILE D O 1
ATOM 778 N N . LYS D 1 13 ? 48.338 20.187 -18.429 1.00 19.05 12 LYS D N 1
ATOM 779 C CA . LYS D 1 13 ? 47.368 19.470 -19.248 1.00 17.42 12 LYS D CA 1
ATOM 780 C C . LYS D 1 13 ? 46.066 19.256 -18.470 1.00 14.55 12 LYS D C 1
ATOM 781 O O . LYS D 1 13 ? 44.969 19.487 -18.995 1.00 15.90 12 LYS D O 1
ATOM 793 N N . LEU D 1 15 ? 44.785 20.923 -15.985 1.00 12.61 14 LEU D N 1
ATOM 794 C CA . LEU D 1 15 ? 44.019 22.148 -15.750 1.00 15.72 14 LEU D CA 1
ATOM 795 C C . LEU D 1 15 ? 43.306 22.615 -17.025 1.00 12.93 14 LEU D C 1
ATOM 796 O O . LEU D 1 15 ? 42.181 23.137 -16.888 1.00 12.47 14 LEU D O 1
ATOM 801 N N . LYS D 1 16 ? 43.889 22.365 -18.200 1.00 15.26 15 LYS D N 1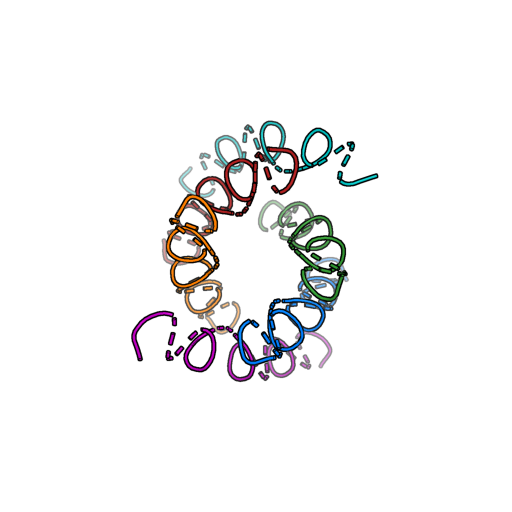
ATOM 802 C CA . LYS D 1 16 ? 43.233 22.699 -19.491 1.00 12.20 15 LYS D CA 1
ATOM 803 C C . LYS D 1 16 ? 41.972 21.820 -19.648 1.00 12.49 15 LYS D C 1
ATOM 804 O O . LYS D 1 16 ? 40.979 22.307 -20.147 1.00 13.53 15 LYS D O 1
ATOM 810 N N . GLU D 1 17 ? 42.024 20.544 -19.247 1.00 12.41 16 GLU D N 1
ATOM 811 C CA . GLU D 1 17 ? 40.854 19.638 -19.330 1.00 14.32 16 GLU D CA 1
ATOM 812 C C . GLU D 1 17 ? 39.785 20.059 -18.314 1.00 9.37 16 GLU D C 1
ATOM 813 O O . GLU D 1 17 ? 38.564 19.976 -18.607 1.00 10.06 16 GLU D O 1
ATOM 819 N N . ILE D 1 18 ? 40.198 20.543 -17.155 1.00 9.93 17 ILE D N 1
ATOM 820 C CA . ILE D 1 18 ? 39.226 21.043 -16.141 1.00 9.78 17 ILE D CA 1
ATOM 821 C C . ILE D 1 18 ? 38.519 22.287 -16.688 1.00 7.02 17 ILE D C 1
ATOM 822 O O . ILE D 1 18 ? 37.297 22.350 -16.616 1.00 9.86 17 ILE D O 1
ATOM 851 N N . LEU D 1 22 ? 34.426 22.428 -17.179 1.00 7.40 21 LEU D N 1
ATOM 852 C CA . LEU D 1 22 ? 33.598 23.388 -16.476 1.00 9.20 21 LEU D CA 1
ATOM 853 C C . LEU D 1 22 ? 32.853 24.297 -17.437 1.00 8.72 21 LEU D C 1
ATOM 854 O O . LEU D 1 22 ? 31.696 24.714 -17.038 1.00 8.53 21 LEU D O 1
ATOM 859 N N . LYS D 1 23 ? 33.428 24.613 -18.601 1.00 10.15 22 LYS D N 1
ATOM 860 C CA . LYS D 1 23 ? 32.701 25.366 -19.656 1.00 9.15 22 LYS D CA 1
ATOM 861 C C . LYS D 1 23 ? 31.467 24.579 -20.106 1.00 7.70 22 LYS D C 1
ATOM 862 O O . LYS D 1 23 ? 30.387 25.184 -20.266 1.00 11.12 22 LYS D O 1
ATOM 868 N N . GLU D 1 24 ? 31.602 23.256 -20.237 1.00 9.21 23 GLU D N 1
ATOM 869 C CA . GLU D 1 24 ? 30.486 22.386 -20.677 1.00 10.91 23 GLU D CA 1
ATOM 870 C C . GLU D 1 24 ? 29.410 22.362 -19.586 1.00 13.05 23 GLU D C 1
ATOM 871 O O . GLU D 1 24 ? 28.207 22.329 -19.907 1.00 14.34 23 GLU D O 1
ATOM 877 N N . ILE D 1 25 ? 29.817 22.326 -18.317 1.00 10.30 24 ILE D N 1
ATOM 878 C CA . ILE D 1 25 ? 28.857 22.337 -17.175 1.00 8.94 24 ILE D CA 1
ATOM 879 C C . ILE D 1 25 ? 28.110 23.671 -17.164 1.00 11.26 24 ILE D C 1
ATOM 880 O O . ILE D 1 25 ? 26.887 23.689 -17.061 1.00 11.60 24 ILE D O 1
ATOM 891 N N . GLN D 1 27 ? 27.459 25.643 -19.567 1.00 14.11 26 GLN D N 1
ATOM 892 C CA . GLN D 1 27 ? 26.516 25.676 -20.662 1.00 17.40 26 GLN D CA 1
ATOM 893 C C . GLN D 1 27 ? 25.306 24.812 -20.360 1.00 14.90 26 GLN D C 1
ATOM 894 O O . GLN D 1 27 ? 24.173 25.246 -20.621 1.00 15.16 26 GLN D O 1
ATOM 906 N N . LEU D 1 29 ? 23.917 24.118 -17.579 1.00 15.04 28 LEU D N 1
ATOM 907 C CA . LEU D 1 29 ? 23.070 24.694 -16.539 1.00 17.67 28 LEU D CA 1
ATOM 908 C C . LEU D 1 29 ? 22.387 25.971 -17.036 1.00 30.20 28 LEU D C 1
ATOM 909 O O . LEU D 1 29 ? 21.276 26.291 -16.594 1.00 32.40 28 LEU D O 1
ATOM 914 N N . LYS D 1 30 ? 23.024 26.692 -17.940 1.00 19.98 29 LYS D N 1
ATOM 915 C CA . LYS D 1 30 ? 22.421 27.886 -18.615 1.00 41.30 29 LYS D CA 1
ATOM 916 C C . LYS D 1 30 ? 21.251 27.410 -19.505 1.00 54.53 29 LYS D C 1
ATOM 917 O O . LYS D 1 30 ? 20.221 28.089 -19.573 1.00 45.61 29 LYS D O 1
ATOM 923 N N . GLY D 1 31 ? 21.393 26.246 -20.131 1.00 45.66 30 GLY D N 1
ATOM 924 C CA . GLY D 1 31 ? 20.468 25.719 -21.149 1.00 52.96 30 GLY D CA 1
ATOM 925 C C . GLY D 1 31 ? 19.782 24.482 -20.620 1.00 56.68 30 GLY D C 1
ATOM 926 O O . GLY D 1 31 ? 18.659 24.206 -21.013 1.00 47.04 30 GLY D O 1
ATOM 927 N N . GLY E 1 2 ? 58.890 20.996 10.396 1.00 37.66 1 GLY E N 1
ATOM 928 C CA . GLY E 1 2 ? 59.109 22.228 9.565 1.00 38.15 1 GLY E CA 1
ATOM 929 C C . GLY E 1 2 ? 57.897 22.595 8.712 1.00 40.61 1 GLY E C 1
ATOM 930 O O . GLY E 1 2 ? 56.942 21.785 8.608 1.00 32.95 1 GLY E O 1
ATOM 931 N N . GLU E 1 3 ? 57.921 23.798 8.123 1.00 39.16 2 GLU E N 1
ATOM 932 C CA . GLU E 1 3 ? 56.803 24.316 7.282 1.00 39.38 2 GLU E CA 1
ATOM 933 C C . GLU E 1 3 ? 56.603 23.432 6.046 1.00 28.97 2 GLU E C 1
ATOM 934 O O . GLU E 1 3 ? 55.427 23.215 5.686 1.00 26.90 2 GLU E O 1
ATOM 940 N N . ILE E 1 4 ? 57.674 22.939 5.411 1.00 31.51 3 ILE E N 1
ATOM 941 C CA . ILE E 1 4 ? 57.540 22.098 4.181 1.00 33.07 3 ILE E CA 1
ATOM 942 C C . ILE E 1 4 ? 56.953 20.745 4.579 1.00 27.48 3 ILE E C 1
ATOM 943 O O . ILE E 1 4 ? 56.025 20.270 3.936 1.00 26.56 3 ILE E O 1
ATOM 954 N N . GLN E 1 6 ? 55.003 20.080 7.051 1.00 25.02 5 GLN E N 1
ATOM 955 C CA . GLN E 1 6 ? 53.587 20.256 7.353 1.00 23.42 5 GLN E CA 1
ATOM 956 C C . GLN E 1 6 ? 52.784 20.431 6.060 1.00 22.16 5 GLN E C 1
ATOM 957 O O . GLN E 1 6 ? 51.715 19.834 5.912 1.00 20.38 5 GLN E O 1
ATOM 969 N N . LEU E 1 8 ? 53.339 19.356 3.076 1.00 20.15 7 LEU E N 1
ATOM 970 C CA . LEU E 1 8 ? 53.222 18.124 2.313 1.00 17.37 7 LEU E CA 1
ATOM 971 C C . LEU E 1 8 ? 52.258 17.148 2.994 1.00 25.32 7 LEU E C 1
ATOM 972 O O . LEU E 1 8 ? 51.559 16.416 2.269 1.00 19.74 7 LEU E O 1
ATOM 977 N N . LYS E 1 9 ? 52.222 17.105 4.325 1.00 18.20 8 LYS E N 1
ATOM 978 C CA . LYS E 1 9 ? 51.257 16.262 5.085 1.00 20.02 8 LYS E CA 1
ATOM 979 C C . LYS E 1 9 ? 49.831 16.734 4.762 1.00 15.55 8 LYS E C 1
ATOM 980 O O . LYS E 1 9 ? 48.945 15.890 4.597 1.00 16.92 8 LYS E O 1
ATOM 986 N N . GLU E 1 10 ? 49.611 18.042 4.653 1.00 19.82 9 GLU E N 1
ATOM 987 C CA . GLU E 1 10 ? 48.254 18.587 4.336 1.00 15.79 9 GLU E CA 1
ATOM 988 C C . GLU E 1 10 ? 47.904 18.242 2.878 1.00 15.59 9 GLU E C 1
ATOM 989 O O . GLU E 1 10 ? 46.732 17.923 2.619 1.00 16.17 9 GLU E O 1
ATOM 995 N N . ILE E 1 11 ? 48.874 18.260 1.959 1.00 14.03 10 ILE E N 1
ATOM 996 C CA . ILE E 1 11 ? 48.605 17.847 0.547 1.00 12.17 10 ILE E CA 1
ATOM 997 C C . ILE E 1 11 ? 48.191 16.361 0.516 1.00 14.54 10 ILE E C 1
ATOM 998 O O . ILE E 1 11 ? 47.194 16.001 -0.135 1.00 13.29 10 ILE E O 1
ATOM 1009 N N . LYS E 1 13 ? 46.772 14.558 2.808 1.00 16.11 12 LYS E N 1
ATOM 1010 C CA . LYS E 1 13 ? 45.441 14.436 3.377 1.00 17.14 12 LYS E CA 1
ATOM 1011 C C . LYS E 1 13 ? 44.395 14.877 2.363 1.00 14.71 12 LYS E C 1
ATOM 1012 O O . LYS E 1 13 ? 43.383 14.184 2.153 1.00 15.36 12 LYS E O 1
ATOM 1020 N N . LEU E 1 15 ? 44.479 15.080 -0.870 1.00 12.69 14 LEU E N 1
ATOM 1021 C CA . LEU E 1 15 ? 44.318 14.218 -2.027 1.00 12.73 14 LEU E CA 1
ATOM 1022 C C . LEU E 1 15 ? 43.566 12.927 -1.669 1.00 10.34 14 LEU E C 1
ATOM 1023 O O . LEU E 1 15 ? 42.865 12.389 -2.538 1.00 13.01 14 LEU E O 1
ATOM 1028 N N . LYS E 1 16 ? 43.672 12.453 -0.432 1.00 11.03 15 LYS E N 1
ATOM 1029 C CA . LYS E 1 16 ? 42.910 11.271 0.016 1.00 11.54 15 LYS E CA 1
ATOM 1030 C C . LYS E 1 16 ? 41.410 11.631 0.031 1.00 13.84 15 LYS E C 1
ATOM 1031 O O . LYS E 1 16 ? 40.583 10.773 -0.354 1.00 12.36 15 LYS E O 1
ATOM 1037 N N . GLU E 1 17 ? 41.043 12.862 0.444 1.00 11.49 16 GLU E N 1
ATOM 1038 C CA . GLU E 1 17 ? 39.624 13.272 0.383 1.00 11.47 16 GLU E CA 1
ATOM 1039 C C . GLU E 1 17 ? 39.146 13.454 -1.048 1.00 8.39 16 GLU E C 1
ATOM 1040 O O . GLU E 1 17 ? 37.995 13.104 -1.384 1.00 9.05 16 GLU E O 1
ATOM 1046 N N . ILE E 1 18 ? 40.029 13.921 -1.930 1.00 9.57 17 ILE E N 1
ATOM 1047 C CA . ILE E 1 18 ? 39.667 14.063 -3.360 1.00 10.22 17 ILE E CA 1
ATOM 1048 C C . ILE E 1 18 ? 39.383 12.672 -3.964 1.00 9.85 17 ILE E C 1
ATOM 1049 O O . ILE E 1 18 ? 38.355 12.505 -4.619 1.00 10.23 17 ILE E O 1
ATOM 1078 N N . LEU E 1 22 ? 35.656 11.686 -5.532 1.00 11.84 21 LEU E N 1
ATOM 1079 C CA . LEU E 1 22 ? 35.496 11.326 -6.942 1.00 11.76 21 LEU E CA 1
ATOM 1080 C C . LEU E 1 22 ? 34.880 9.932 -7.087 1.00 10.99 21 LEU E C 1
ATOM 1081 O O . LEU E 1 22 ? 34.116 9.721 -8.060 1.00 15.22 21 LEU E O 1
ATOM 1086 N N . LYS E 1 23 ? 35.247 8.992 -6.213 1.00 14.22 22 LYS E N 1
ATOM 1087 C CA . LYS E 1 23 ? 34.575 7.675 -6.127 1.00 17.73 22 LYS E CA 1
ATOM 1088 C C . LYS E 1 23 ? 33.054 7.830 -5.953 1.00 18.13 22 LYS E C 1
ATOM 1089 O O . LYS E 1 23 ? 32.292 7.120 -6.655 1.00 18.94 22 LYS E O 1
ATOM 1095 N N . GLU E 1 24 ? 32.636 8.733 -5.066 1.00 13.56 23 GLU E N 1
ATOM 1096 C CA . GLU E 1 24 ? 31.201 9.015 -4.814 1.00 14.58 23 GLU E CA 1
ATOM 1097 C C . GLU E 1 24 ? 30.539 9.577 -6.089 1.00 13.82 23 GLU E C 1
ATOM 1098 O O . GLU E 1 24 ? 29.396 9.224 -6.369 1.00 17.60 23 GLU E O 1
ATOM 1104 N N . ILE E 1 25 ? 31.214 10.463 -6.796 1.00 12.12 24 ILE E N 1
ATOM 1105 C CA . ILE E 1 25 ? 30.692 11.044 -8.066 1.00 11.53 24 ILE E CA 1
ATOM 11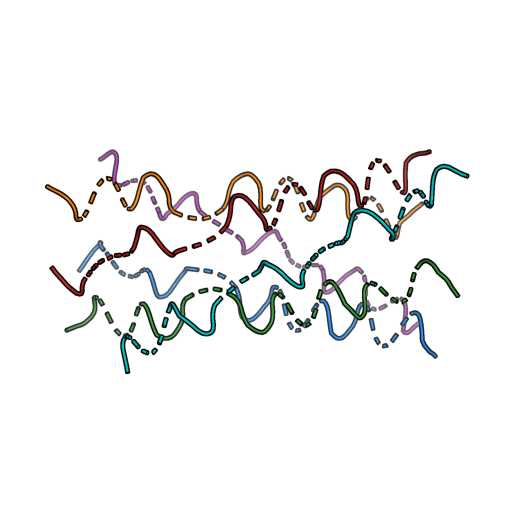06 C C . ILE E 1 25 ? 30.509 9.957 -9.125 1.00 12.46 24 ILE E C 1
ATOM 1107 O O . ILE E 1 25 ? 29.429 9.844 -9.730 1.00 12.87 24 ILE E O 1
ATOM 1118 N N . GLN E 1 27 ? 30.080 6.822 -8.710 1.00 19.85 26 GLN E N 1
ATOM 1119 C CA . GLN E 1 27 ? 2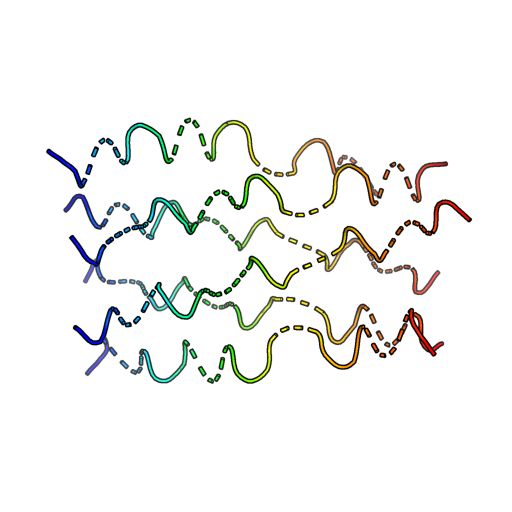8.997 5.956 -8.310 1.00 25.89 26 GLN E CA 1
ATOM 1120 C C . GLN E 1 27 ? 27.658 6.631 -8.572 1.00 16.38 26 GLN E C 1
ATOM 1121 O O . GLN E 1 27 ? 26.751 5.982 -9.064 1.00 18.54 26 GLN E O 1
ATOM 1133 N N . LEU E 1 29 ? 26.757 8.692 -10.785 1.00 16.66 28 LEU E N 1
ATOM 1134 C CA . LEU E 1 29 ? 26.413 8.830 -12.191 1.00 19.23 28 LEU E CA 1
ATOM 1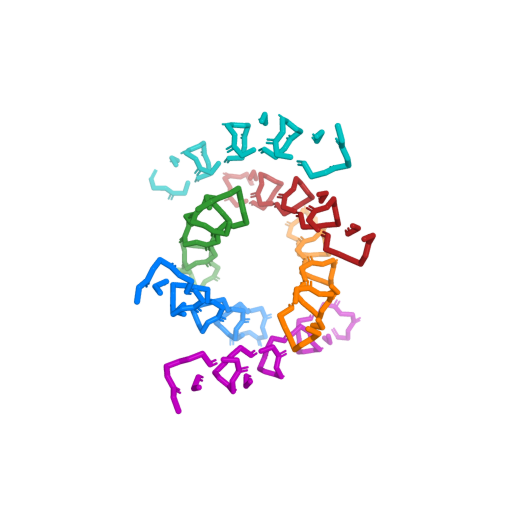135 C C . LEU E 1 29 ? 26.176 7.451 -12.811 1.00 29.67 28 LEU E C 1
ATOM 1136 O O . LEU E 1 29 ? 25.365 7.359 -13.769 1.00 29.02 28 LEU E O 1
ATOM 1141 N N . LYS E 1 30 ? 26.920 6.441 -12.370 1.00 25.38 29 LYS E N 1
ATOM 1142 C CA . LYS E 1 30 ? 26.995 5.167 -13.167 1.00 34.72 29 LYS E CA 1
ATOM 1143 C C . LYS E 1 30 ? 25.882 4.264 -12.654 1.00 49.72 29 LYS E C 1
ATOM 1144 O O . LYS E 1 30 ? 25.177 3.680 -13.511 1.00 72.06 29 LYS E O 1
ATOM 1150 N N . GLY E 1 31 ? 25.663 4.220 -11.337 1.00 44.12 30 GLY E N 1
ATOM 1151 C CA . GLY E 1 31 ? 24.559 3.452 -10.719 1.00 70.38 30 GLY E CA 1
ATOM 1152 C C . GLY E 1 31 ? 23.432 4.357 -10.239 1.00 105.72 30 GLY E C 1
ATOM 1153 O O . GLY E 1 31 ? 23.161 5.445 -10.762 1.00 70.52 30 GLY E O 1
ATOM 1157 N N . GLY F 1 2 ? 66.049 24.903 -21.257 1.00 86.50 1 GLY F N 1
ATOM 1158 C CA . GLY F 1 2 ? 65.907 23.722 -20.326 1.00 68.93 1 GLY F CA 1
ATOM 1159 C C . GLY F 1 2 ? 64.478 23.211 -20.225 1.00 55.47 1 GLY F C 1
ATOM 1160 O O . GLY F 1 2 ? 63.545 23.910 -20.683 1.00 47.18 1 GLY F O 1
ATOM 1161 N N . GLU F 1 3 ? 64.299 22.041 -19.610 1.00 49.35 2 GLU F N 1
ATOM 1162 C CA . GLU F 1 3 ? 62.973 21.376 -19.438 1.00 43.63 2 GLU F CA 1
ATOM 1163 C C . GLU F 1 3 ? 62.067 22.272 -18.563 1.00 35.12 2 GLU F C 1
ATOM 1164 O O . GLU F 1 3 ? 60.862 22.392 -18.847 1.00 33.93 2 GLU F O 1
ATOM 1170 N N . ILE F 1 4 ? 62.611 22.862 -17.486 1.00 37.72 3 ILE F N 1
ATOM 1171 C CA . ILE F 1 4 ? 61.794 23.691 -16.544 1.00 35.49 3 ILE F CA 1
ATOM 1172 C C . ILE F 1 4 ? 61.441 25.001 -17.245 1.00 34.01 3 ILE F C 1
ATOM 1173 O O . ILE F 1 4 ? 60.299 25.437 -17.184 1.00 32.04 3 ILE F O 1
ATOM 1184 N N . GLN F 1 6 ? 60.984 25.475 -20.390 1.00 50.22 5 GLN F N 1
ATOM 1185 C CA . GLN F 1 6 ? 59.931 25.172 -21.346 1.00 40.35 5 GLN F CA 1
ATOM 1186 C C . GLN F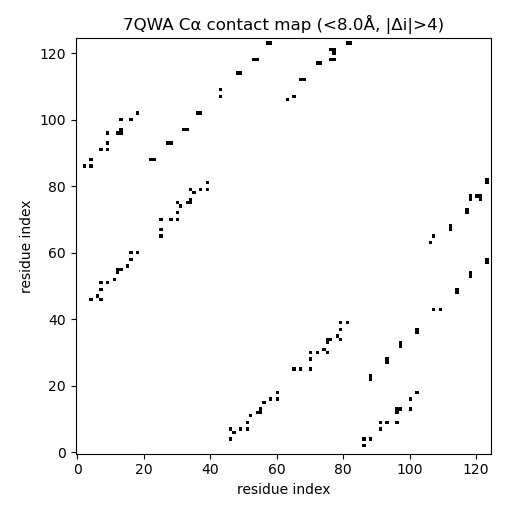 1 6 ? 58.601 24.932 -20.636 1.00 42.00 5 GLN F C 1
ATOM 1187 O O . GLN F 1 6 ? 57.568 25.443 -21.075 1.00 41.35 5 GLN F O 1
ATOM 1199 N N . LEU F 1 8 ? 57.499 26.138 -17.847 1.00 26.18 7 LEU F N 1
ATOM 1200 C CA . LEU F 1 8 ? 56.928 27.377 -17.340 1.00 23.76 7 LEU F CA 1
ATOM 1201 C C . LEU F 1 8 ? 56.370 28.227 -18.495 1.00 26.16 7 LEU F C 1
ATOM 1202 O O . LEU F 1 8 ? 55.350 28.886 -18.268 1.00 26.38 7 LEU F O 1
ATOM 1207 N N . LYS F 1 9 ? 57.025 28.239 -19.661 1.00 29.73 8 LYS F N 1
ATOM 1208 C CA . LYS F 1 9 ? 56.524 28.986 -20.848 1.00 34.52 8 LYS F CA 1
ATOM 1209 C C . LYS F 1 9 ? 55.166 28.411 -21.270 1.00 30.74 8 LYS F C 1
ATOM 1210 O O . LYS F 1 9 ? 54.236 29.203 -21.595 1.00 28.56 8 LYS F O 1
ATOM 1216 N N . GLU F 1 10 ? 55.030 27.081 -21.240 1.00 31.62 9 GLU F N 1
ATOM 1217 C CA . GLU F 1 10 ? 53.747 26.431 -21.636 1.00 34.13 9 GLU F CA 1
ATOM 1218 C C . GLU F 1 10 ? 52.679 26.719 -20.564 1.00 26.66 9 GLU F C 1
ATOM 1219 O O . GLU F 1 10 ? 51.494 26.946 -20.899 1.00 28.25 9 GLU F O 1
ATOM 1225 N N . ILE F 1 11 ? 53.094 26.714 -19.295 1.00 26.34 10 ILE F N 1
ATOM 1226 C CA . ILE F 1 11 ? 52.197 26.902 -18.132 1.00 19.38 10 ILE F CA 1
ATOM 1227 C C . ILE F 1 11 ? 51.644 28.313 -18.193 1.00 21.12 10 ILE F C 1
ATOM 1228 O O . ILE F 1 11 ? 50.448 28.451 -18.016 1.00 23.72 10 ILE F O 1
ATOM 1239 N N . LYS F 1 13 ? 51.008 30.248 -20.689 1.00 19.51 12 LYS F N 1
ATOM 1240 C CA . LYS F 1 13 ? 49.998 30.327 -21.745 1.00 18.22 12 LYS F CA 1
ATOM 1241 C C . LYS F 1 13 ? 48.712 29.631 -21.301 1.00 15.15 12 LYS F C 1
ATOM 1242 O O . LYS F 1 13 ? 47.595 30.191 -21.419 1.00 17.99 12 LYS F O 1
ATOM 1254 N N . LEU F 1 15 ? 47.611 28.937 -18.329 1.00 16.83 14 LEU F N 1
ATOM 1255 C CA . LEU F 1 15 ? 46.928 29.555 -17.203 1.00 16.62 14 LEU F CA 1
ATOM 1256 C C . LEU F 1 15 ? 46.236 30.828 -17.648 1.00 16.67 14 LEU F C 1
ATOM 1257 O O . LEU F 1 15 ? 45.188 31.122 -17.042 1.00 17.59 14 LEU F O 1
ATOM 1262 N N . LYS F 1 16 ? 46.749 31.536 -18.646 1.00 16.14 15 LYS F N 1
ATOM 1263 C CA . LYS F 1 16 ? 46.060 32.745 -19.173 1.00 15.28 15 LYS F CA 1
ATOM 1264 C C . LYS F 1 16 ? 44.745 32.324 -19.816 1.00 14.20 15 LYS F C 1
ATOM 1265 O O . LYS F 1 16 ? 43.691 33.049 -19.578 1.00 15.88 15 LYS F O 1
ATOM 1271 N N . GLU F 1 17 ? 44.732 31.190 -20.549 1.00 13.80 16 GLU F N 1
ATOM 1272 C CA . GLU F 1 17 ? 43.477 30.693 -21.159 1.00 13.54 16 GLU F CA 1
ATOM 1273 C C . GLU F 1 17 ? 42.487 30.248 -20.074 1.00 13.42 16 GLU F C 1
ATOM 1274 O O . GLU F 1 17 ? 41.264 30.452 -20.185 1.00 19.44 16 GLU F O 1
ATOM 1280 N N . ILE F 1 18 ? 43.011 29.625 -19.036 1.00 13.94 17 ILE F N 1
ATOM 1281 C CA . ILE F 1 18 ? 42.182 29.073 -17.959 1.00 14.65 17 ILE F CA 1
ATOM 1282 C C . ILE F 1 18 ? 41.577 30.203 -17.159 1.00 11.69 17 ILE F C 1
ATOM 1283 O O . ILE F 1 18 ? 40.394 30.146 -16.853 1.00 13.81 17 ILE F O 1
ATOM 1312 N N . LEU F 1 22 ? 37.469 30.597 -16.767 1.00 11.07 21 LEU F N 1
ATOM 1313 C CA . LEU F 1 22 ? 36.791 30.615 -15.478 1.00 12.28 21 LEU F CA 1
ATOM 1314 C C . LEU F 1 22 ? 36.010 31.913 -15.269 1.00 10.44 21 LEU F C 1
ATOM 1315 O O . LEU F 1 22 ? 34.986 31.887 -14.648 1.00 15.37 21 LEU F O 1
ATOM 1320 N N . LYS F 1 23 ? 36.512 33.032 -15.799 1.00 13.43 22 LYS F N 1
ATOM 1321 C CA . LYS F 1 23 ? 35.768 34.315 -15.843 1.00 10.51 22 LYS F CA 1
ATOM 1322 C C . LYS F 1 23 ? 34.446 34.161 -16.582 1.00 16.02 22 LYS F C 1
ATOM 1323 O O . LYS F 1 23 ? 33.394 34.620 -16.060 1.00 16.45 22 LYS F O 1
ATOM 1329 N N . GLU F 1 24 ? 34.473 33.450 -17.730 1.00 18.94 23 GLU F N 1
ATOM 1330 C CA . GLU F 1 24 ? 33.257 33.194 -18.534 1.00 17.75 23 GLU F CA 1
ATOM 1331 C C . GLU F 1 24 ? 32.288 32.319 -17.715 1.00 17.40 23 GLU F C 1
ATOM 1332 O O . GLU F 1 24 ? 31.075 32.532 -17.795 1.00 19.52 23 GLU F O 1
ATOM 1338 N N . ILE F 1 25 ? 32.818 31.330 -16.987 1.00 14.68 24 ILE F N 1
ATOM 1339 C CA . ILE F 1 25 ? 31.986 30.400 -16.165 1.00 16.35 24 ILE F CA 1
ATOM 1340 C C . ILE F 1 25 ? 31.311 31.188 -15.052 1.00 12.42 24 ILE F C 1
ATOM 1341 O O . ILE F 1 25 ? 30.092 31.056 -14.848 1.00 15.75 24 ILE F O 1
ATOM 1352 N N . GLN F 1 27 ? 30.571 34.284 -14.910 1.00 20.53 26 GLN F N 1
ATOM 1353 C CA . GLN F 1 27 ? 29.566 35.148 -15.480 1.00 28.04 26 GLN F CA 1
ATOM 1354 C C . GLN F 1 27 ? 28.325 34.339 -15.834 1.00 21.98 26 GLN F C 1
ATOM 1355 O O . GLN F 1 27 ? 27.208 34.782 -15.524 1.00 23.15 26 GLN F O 1
ATOM 1367 N N . LEU F 1 29 ? 27.101 31.656 -14.552 1.00 17.71 28 LEU F N 1
ATOM 1368 C CA . LEU F 1 29 ? 26.357 31.200 -13.377 1.00 23.48 28 LEU F CA 1
ATOM 1369 C C . LEU F 1 29 ? 25.733 32.381 -12.605 1.00 22.33 28 LEU F C 1
ATOM 1370 O O . LEU F 1 29 ? 24.677 32.193 -11.982 1.00 24.07 28 LEU F O 1
ATOM 1375 N N . LYS F 1 30 ? 26.445 33.505 -12.492 1.00 24.31 29 LYS F N 1
ATOM 1376 C CA . LYS F 1 30 ? 25.994 34.682 -11.703 1.00 21.72 29 LYS F CA 1
ATOM 1377 C C . LYS F 1 30 ? 25.070 35.549 -12.570 1.00 43.77 29 LYS F C 1
ATOM 1378 O O . LYS F 1 30 ? 25.311 35.726 -13.774 1.00 36.15 29 LYS F O 1
#

B-factor: mean 23.92, std 16.53, range [5.47, 129.68]